Protein AF-A0A917WJV9-F1 (afdb_monomer_lite)

Secondary structure (DSSP, 8-state):
-EEEEEEGGG--TT-EEEETTEEEEEEEEEEESGGG-EEEEEETT-SSEEEE-TT-EEEEEE----

Structure (mmCIF, N/CA/C/O backbone):
data_AF-A0A917WJV9-F1
#
_entry.id   AF-A0A917WJV9-F1
#
loop_
_atom_site.group_PDB
_atom_site.id
_atom_site.type_symbol
_atom_site.label_atom_id
_atom_site.label_alt_id
_atom_site.label_comp_id
_atom_site.label_asym_id
_atom_site.label_entity_id
_atom_site.label_seq_id
_atom_site.pdbx_PDB_ins_code
_atom_site.Cartn_x
_atom_site.Cartn_y
_atom_site.Cartn_z
_atom_site.occupancy
_atom_site.B_iso_or_equiv
_atom_site.auth_seq_id
_atom_site.auth_comp_id
_atom_site.auth_asym_id
_atom_site.auth_atom_id
_atom_site.pdbx_PDB_model_num
ATOM 1 N N . MET A 1 1 ? -13.025 11.354 11.635 1.00 68.75 1 MET A N 1
ATOM 2 C CA . MET A 1 1 ? -11.902 10.749 10.890 1.00 68.75 1 MET A CA 1
ATOM 3 C C . MET A 1 1 ? -11.455 11.740 9.831 1.00 68.75 1 MET A C 1
ATOM 5 O O . MET A 1 1 ? -12.280 12.115 9.007 1.00 68.75 1 MET A O 1
ATOM 9 N N . ARG A 1 2 ? -10.211 12.228 9.882 1.00 88.12 2 ARG A N 1
ATOM 10 C CA . ARG A 1 2 ? -9.658 13.088 8.826 1.00 88.12 2 ARG A CA 1
ATOM 11 C C . ARG A 1 2 ? -8.785 12.226 7.929 1.00 88.12 2 ARG A C 1
ATOM 13 O O . ARG A 1 2 ? -7.997 11.435 8.434 1.00 88.12 2 ARG A O 1
ATOM 20 N N . THR A 1 3 ? -8.921 12.372 6.621 1.00 93.62 3 THR A N 1
ATOM 21 C CA . THR A 1 3 ? -8.091 11.665 5.644 1.00 93.62 3 THR A CA 1
ATOM 22 C C . THR A 1 3 ? -7.276 12.653 4.828 1.00 93.62 3 THR A C 1
ATOM 24 O O . THR A 1 3 ? -7.667 13.808 4.661 1.00 93.62 3 THR A O 1
ATOM 27 N N . GLN A 1 4 ? -6.159 12.185 4.291 1.00 94.81 4 GLN A N 1
ATOM 28 C CA . GLN A 1 4 ? -5.362 12.896 3.303 1.00 94.81 4 GLN A CA 1
ATOM 29 C C . GLN A 1 4 ? -4.999 11.966 2.151 1.00 94.81 4 GLN A C 1
ATOM 31 O O . GLN A 1 4 ? -5.053 10.746 2.283 1.00 94.81 4 GLN A O 1
ATOM 36 N N . GLN A 1 5 ? -4.619 12.551 1.024 1.00 95.88 5 GLN A N 1
ATOM 37 C CA . GLN A 1 5 ? -4.092 11.817 -0.117 1.00 95.88 5 GLN A CA 1
ATOM 38 C C . GLN A 1 5 ? -2.565 11.813 -0.048 1.00 95.88 5 GLN A C 1
ATOM 40 O O . GLN A 1 5 ? -1.954 12.860 0.165 1.00 95.88 5 GLN A O 1
ATOM 45 N N . LEU A 1 6 ? -1.951 10.641 -0.198 1.00 95.38 6 LEU A N 1
ATOM 46 C CA . LEU A 1 6 ? -0.500 10.476 -0.248 1.00 95.38 6 LEU A CA 1
ATOM 47 C C . LEU A 1 6 ? -0.108 9.585 -1.428 1.00 95.38 6 LEU A C 1
ATOM 49 O O . LEU A 1 6 ? -0.774 8.577 -1.657 1.00 95.38 6 LEU A O 1
ATOM 53 N N . PRO A 1 7 ? 0.986 9.895 -2.144 1.00 95.81 7 PRO A N 1
ATOM 54 C CA . PRO A 1 7 ? 1.552 8.952 -3.097 1.00 95.81 7 PRO A CA 1
ATOM 55 C C . PRO A 1 7 ? 2.077 7.716 -2.353 1.00 95.81 7 PRO A C 1
ATOM 57 O O . PRO A 1 7 ? 2.635 7.834 -1.257 1.00 95.81 7 PRO A O 1
ATOM 60 N N . ALA A 1 8 ? 1.937 6.533 -2.950 1.00 95.38 8 ALA A N 1
ATOM 61 C CA . ALA A 1 8 ? 2.318 5.265 -2.335 1.00 95.38 8 ALA A CA 1
ATOM 62 C C . ALA A 1 8 ? 3.792 5.241 -1.903 1.00 95.38 8 ALA A C 1
ATOM 64 O O . ALA A 1 8 ? 4.113 4.711 -0.841 1.00 95.38 8 ALA A O 1
ATOM 65 N N . GLY A 1 9 ? 4.688 5.888 -2.660 1.00 94.31 9 GLY A N 1
ATOM 66 C CA . GLY A 1 9 ? 6.112 6.002 -2.313 1.00 94.31 9 GLY A CA 1
ATOM 67 C C . GLY A 1 9 ? 6.388 6.764 -1.008 1.00 94.31 9 GLY A C 1
ATOM 68 O O . GLY A 1 9 ? 7.444 6.599 -0.389 1.00 94.31 9 GLY A O 1
ATOM 69 N N . SER A 1 10 ? 5.427 7.561 -0.541 1.00 94.94 10 SER A N 1
ATOM 70 C CA . SER A 1 10 ? 5.513 8.302 0.721 1.00 94.94 10 SER A CA 1
ATOM 71 C C . SER A 1 10 ? 4.903 7.557 1.906 1.00 94.94 10 SER A C 1
ATOM 73 O O . SER A 1 10 ? 4.994 8.057 3.027 1.00 94.94 10 SER A O 1
ATOM 75 N N . LEU A 1 11 ? 4.319 6.370 1.700 1.00 94.81 11 LEU A N 1
ATOM 76 C CA . LEU A 1 11 ? 3.770 5.575 2.794 1.00 94.81 11 LEU A CA 1
ATOM 77 C C . LEU A 1 11 ? 4.845 5.180 3.806 1.00 94.81 11 LEU A C 1
ATOM 79 O O . LEU A 1 11 ? 6.006 4.913 3.474 1.00 94.81 11 LEU A O 1
ATOM 83 N N . ARG A 1 12 ? 4.431 5.119 5.068 1.00 94.81 12 ARG A N 1
ATOM 84 C CA . ARG A 1 12 ? 5.250 4.710 6.206 1.00 94.81 12 ARG A CA 1
ATOM 85 C C . ARG A 1 12 ? 4.517 3.661 7.035 1.00 94.81 12 ARG A C 1
ATOM 87 O O . ARG A 1 12 ? 3.289 3.629 7.087 1.00 94.81 12 ARG A O 1
ATOM 94 N N . ILE A 1 13 ? 5.296 2.807 7.693 1.00 96.00 13 ILE A N 1
ATOM 95 C CA . ILE A 1 13 ? 4.787 1.807 8.639 1.00 96.00 13 ILE A CA 1
ATOM 96 C C . ILE A 1 13 ? 4.012 2.517 9.758 1.00 96.00 13 ILE A C 1
ATOM 98 O O . ILE A 1 13 ? 4.405 3.595 10.200 1.00 96.00 13 ILE A O 1
ATOM 102 N N . GLY A 1 14 ? 2.896 1.926 10.185 1.00 94.88 14 GLY A N 1
ATOM 103 C CA . GLY A 1 14 ? 2.007 2.470 11.215 1.00 94.88 14 GLY A CA 1
ATOM 104 C C . GLY A 1 14 ? 0.936 3.433 10.692 1.00 94.88 14 GLY A C 1
ATOM 105 O O . GLY A 1 14 ? -0.053 3.665 11.386 1.00 94.88 14 GLY A O 1
ATOM 106 N N . GLN A 1 15 ? 1.061 3.945 9.462 1.00 95.50 15 GLN A N 1
ATOM 107 C CA . GLN A 1 15 ? -0.024 4.703 8.833 1.00 95.50 15 GLN A CA 1
ATOM 108 C C . GLN A 1 15 ? -1.218 3.794 8.525 1.00 95.50 15 GLN A C 1
ATOM 110 O O . GLN A 1 15 ? -1.053 2.599 8.281 1.00 95.50 15 GLN A O 1
ATOM 115 N N . ARG A 1 16 ? -2.430 4.355 8.510 1.00 96.25 16 ARG A N 1
ATOM 116 C CA . ARG A 1 16 ? -3.655 3.628 8.147 1.00 96.25 16 ARG A CA 1
ATOM 117 C C . ARG A 1 16 ? -4.129 4.060 6.769 1.00 96.25 16 ARG A C 1
ATOM 119 O O . ARG A 1 16 ? -4.460 5.224 6.579 1.00 96.25 16 ARG A O 1
ATOM 126 N N . VAL A 1 17 ? -4.167 3.137 5.818 1.00 96.44 17 VAL A N 1
ATOM 127 C CA . VAL A 1 17 ? -4.678 3.370 4.460 1.00 96.44 17 VAL A CA 1
ATOM 128 C C . VAL A 1 17 ? -6.140 2.944 4.411 1.00 96.44 17 VAL A C 1
ATOM 130 O O . VAL A 1 17 ? -6.487 1.878 4.913 1.00 96.44 17 VAL A O 1
ATOM 133 N N . VAL A 1 18 ? -7.006 3.756 3.810 1.00 95.44 18 VAL A N 1
ATOM 134 C CA . VAL A 1 18 ? -8.414 3.407 3.604 1.00 95.44 18 VAL A CA 1
ATOM 135 C C . VAL A 1 18 ? -8.516 2.488 2.388 1.00 95.44 18 VAL A C 1
ATOM 137 O O . VAL A 1 18 ? -8.323 2.925 1.255 1.00 95.44 18 VAL A O 1
ATOM 140 N N . ARG A 1 19 ? -8.826 1.211 2.620 1.00 90.88 19 ARG A N 1
ATOM 141 C CA . ARG A 1 19 ? -9.056 0.190 1.589 1.00 90.88 19 ARG A CA 1
ATOM 142 C C . ARG A 1 19 ? -10.481 -0.324 1.712 1.00 90.88 19 ARG A C 1
ATOM 144 O O . ARG A 1 19 ? -10.919 -0.636 2.813 1.00 90.88 19 ARG A O 1
ATOM 151 N N . GLU A 1 20 ? -11.218 -0.369 0.603 1.00 89.25 20 GLU A N 1
ATOM 152 C CA . GLU A 1 20 ? -12.611 -0.861 0.583 1.00 89.25 20 GLU A CA 1
ATOM 153 C C . GLU A 1 20 ? -13.509 -0.182 1.644 1.00 89.25 20 GLU A C 1
ATOM 155 O O . GLU A 1 20 ? -14.369 -0.798 2.271 1.00 89.25 20 GLU A O 1
ATOM 160 N N . GLY A 1 21 ? -13.267 1.110 1.895 1.00 89.44 21 GLY A N 1
ATOM 161 C CA . GLY A 1 21 ? -13.989 1.901 2.896 1.00 89.44 21 GLY A CA 1
ATOM 162 C C . GLY A 1 21 ? -13.563 1.671 4.352 1.00 89.44 21 GLY A C 1
ATOM 163 O O . GLY A 1 21 ? -14.161 2.264 5.247 1.00 89.44 21 GLY A O 1
ATOM 164 N N . ARG A 1 22 ? -12.533 0.856 4.618 1.00 91.81 22 ARG A N 1
ATOM 165 C CA . ARG A 1 22 ? -12.038 0.549 5.969 1.00 91.81 22 ARG A CA 1
ATOM 166 C C . ARG A 1 22 ? -10.570 0.957 6.147 1.00 91.81 22 ARG A C 1
ATOM 168 O O . ARG A 1 22 ? -9.763 0.718 5.250 1.00 91.81 22 ARG A O 1
ATOM 175 N N . PRO A 1 23 ? -10.185 1.557 7.286 1.00 93.50 23 PRO A N 1
ATOM 176 C CA . PRO A 1 23 ? -8.786 1.853 7.569 1.00 93.50 23 PRO A CA 1
ATOM 177 C C . PRO A 1 23 ? -8.025 0.569 7.923 1.00 93.50 23 PRO A C 1
ATOM 179 O O . PRO A 1 23 ? -8.412 -0.167 8.829 1.00 93.50 23 PRO A O 1
ATOM 182 N N . VAL A 1 24 ? -6.913 0.326 7.231 1.00 95.62 24 VAL A N 1
ATOM 183 C CA . VAL A 1 24 ? -6.024 -0.819 7.457 1.00 95.62 24 VAL A CA 1
ATOM 184 C C . VAL A 1 24 ? -4.602 -0.321 7.681 1.00 95.62 24 VAL A C 1
ATOM 186 O O . VAL A 1 24 ? -4.104 0.542 6.959 1.00 95.62 24 VAL A O 1
ATOM 189 N N . MET A 1 25 ? -3.936 -0.840 8.709 1.00 96.81 25 MET A N 1
ATOM 190 C CA . MET A 1 25 ? -2.598 -0.393 9.092 1.00 96.81 25 MET A CA 1
ATOM 191 C C . MET A 1 25 ? -1.525 -0.943 8.148 1.00 96.81 25 MET A C 1
ATOM 193 O O . MET A 1 25 ? -1.515 -2.128 7.825 1.00 96.81 25 MET A O 1
ATOM 197 N N . VAL A 1 26 ? -0.581 -0.094 7.754 1.00 97.06 26 VAL A N 1
ATOM 198 C CA . VAL A 1 26 ? 0.636 -0.480 7.041 1.00 97.06 26 VAL A CA 1
ATOM 199 C C . VAL A 1 26 ? 1.580 -1.178 8.017 1.00 97.06 26 VAL A C 1
ATOM 201 O O . VAL A 1 26 ? 2.094 -0.550 8.942 1.00 97.06 26 VAL A O 1
ATOM 204 N N . ALA A 1 27 ? 1.833 -2.466 7.798 1.00 97.31 27 ALA A N 1
ATOM 205 C CA . ALA A 1 27 ? 2.737 -3.273 8.616 1.00 97.31 27 ALA A CA 1
ATOM 206 C C . ALA A 1 27 ? 4.174 -3.283 8.066 1.00 97.31 27 ALA A C 1
ATOM 208 O O . ALA A 1 27 ? 5.135 -3.347 8.827 1.00 97.31 27 ALA A O 1
ATOM 209 N N . SER A 1 28 ? 4.347 -3.209 6.744 1.00 97.25 28 SER A N 1
ATOM 210 C CA . SER A 1 28 ? 5.666 -3.162 6.100 1.00 97.25 28 SER A CA 1
ATOM 211 C C . SER A 1 28 ? 5.590 -2.458 4.750 1.00 97.25 28 SER A C 1
ATOM 213 O O . SER A 1 28 ? 4.610 -2.618 4.028 1.00 97.25 28 SER A O 1
ATOM 215 N N . VAL A 1 29 ? 6.649 -1.733 4.386 1.00 96.00 29 VAL A N 1
ATOM 216 C CA . VAL A 1 29 ? 6.831 -1.130 3.059 1.00 96.00 29 VAL A CA 1
ATOM 217 C C . VAL A 1 29 ? 8.184 -1.570 2.510 1.00 96.00 29 VAL A C 1
ATOM 219 O O . VAL A 1 29 ? 9.187 -1.532 3.222 1.00 96.00 29 VAL A O 1
ATOM 222 N N . ARG A 1 30 ? 8.219 -1.988 1.246 1.00 95.06 30 ARG A N 1
ATOM 223 C CA . ARG A 1 30 ? 9.436 -2.308 0.500 1.00 95.06 30 ARG A CA 1
ATOM 224 C C . ARG A 1 30 ? 9.396 -1.592 -0.846 1.00 95.06 30 ARG A C 1
ATOM 226 O O . ARG A 1 30 ? 8.388 -1.649 -1.540 1.00 95.06 30 ARG A O 1
ATOM 233 N N . LEU A 1 31 ? 10.497 -0.942 -1.208 1.00 92.50 31 LEU A N 1
ATOM 234 C CA . LEU A 1 31 ? 10.700 -0.406 -2.551 1.00 92.50 31 LEU A CA 1
ATOM 235 C C . LEU A 1 31 ? 11.427 -1.468 -3.377 1.00 92.50 31 LEU A C 1
ATOM 237 O O . LEU A 1 31 ? 12.477 -1.960 -2.966 1.00 92.50 31 LEU A O 1
ATOM 241 N N . GLU A 1 32 ? 10.840 -1.860 -4.501 1.00 92.19 32 GLU A N 1
ATOM 242 C CA . GLU A 1 32 ? 11.350 -2.900 -5.396 1.00 92.19 32 GLU A CA 1
ATOM 243 C C . GLU A 1 32 ? 11.681 -2.299 -6.775 1.00 92.19 32 GLU A C 1
ATOM 245 O O . GLU A 1 32 ? 11.039 -1.349 -7.227 1.00 92.19 32 GLU A O 1
ATOM 250 N N . GLY A 1 33 ? 12.690 -2.863 -7.448 1.00 83.12 33 GLY A N 1
ATOM 251 C CA . GLY A 1 33 ? 13.168 -2.407 -8.759 1.00 83.12 33 GLY A CA 1
ATOM 252 C C . GLY A 1 33 ? 14.217 -1.286 -8.702 1.00 83.12 33 GLY A C 1
ATOM 253 O O . GLY A 1 33 ? 14.371 -0.591 -7.696 1.00 83.12 33 GLY A O 1
ATOM 254 N N . ALA A 1 34 ? 14.960 -1.111 -9.801 1.00 75.00 34 ALA A N 1
ATOM 255 C CA . ALA A 1 34 ? 15.936 -0.031 -9.935 1.00 75.00 34 ALA A CA 1
ATOM 256 C C . ALA A 1 34 ? 15.227 1.331 -9.833 1.00 75.00 34 ALA A C 1
ATOM 258 O O . ALA A 1 34 ? 14.248 1.577 -10.533 1.00 75.00 34 ALA A O 1
ATOM 259 N N . GLY A 1 35 ? 15.683 2.191 -8.918 1.00 73.69 35 GLY A N 1
ATOM 260 C CA . GLY A 1 35 ? 15.038 3.481 -8.645 1.00 73.69 35 GLY A CA 1
ATOM 261 C C . GLY A 1 35 ? 13.717 3.405 -7.862 1.00 73.69 35 GLY A C 1
ATOM 262 O O . GLY A 1 35 ? 13.055 4.427 -7.726 1.00 73.69 35 GLY A O 1
ATOM 263 N N . GLY A 1 36 ? 13.329 2.234 -7.331 1.00 74.19 36 GLY A N 1
ATOM 264 C CA . GLY A 1 36 ? 12.125 2.079 -6.501 1.00 74.19 36 GLY A CA 1
ATOM 265 C C . GLY A 1 36 ? 10.809 2.033 -7.283 1.00 74.19 36 GLY A C 1
ATOM 266 O O . GLY A 1 36 ? 9.790 2.495 -6.779 1.00 74.19 36 GLY A O 1
ATOM 267 N N . GLY A 1 37 ? 10.826 1.495 -8.508 1.00 88.50 37 GLY A N 1
ATOM 268 C CA . GLY A 1 37 ? 9.691 1.491 -9.441 1.00 88.50 37 GLY A CA 1
ATOM 269 C C . GLY A 1 37 ? 8.413 0.786 -8.965 1.00 88.50 37 GLY A C 1
ATOM 270 O O . GLY A 1 37 ? 7.364 0.997 -9.569 1.00 88.50 37 GLY A O 1
ATOM 271 N N . VAL A 1 38 ? 8.461 -0.012 -7.893 1.00 95.00 38 VAL A N 1
ATOM 272 C CA . VAL A 1 38 ? 7.278 -0.628 -7.272 1.00 95.00 38 VAL A CA 1
ATOM 273 C C . VAL A 1 38 ? 7.302 -0.430 -5.760 1.00 95.00 38 VAL A C 1
ATOM 275 O O . VAL A 1 38 ? 8.304 -0.705 -5.099 1.00 95.00 38 VAL A O 1
ATOM 278 N N . VAL A 1 39 ? 6.167 -0.014 -5.198 1.00 96.50 39 VAL A N 1
ATOM 279 C CA . VAL A 1 39 ? 5.952 0.055 -3.750 1.00 96.50 39 VAL A CA 1
ATOM 280 C C . VAL A 1 39 ? 5.164 -1.173 -3.311 1.00 96.50 39 VAL A C 1
ATOM 282 O O . VAL A 1 39 ? 3.999 -1.342 -3.657 1.00 96.50 39 VAL A O 1
ATOM 285 N N . SER A 1 40 ? 5.818 -2.040 -2.550 1.00 96.62 40 SER A N 1
ATOM 286 C CA . SER A 1 40 ? 5.320 -3.334 -2.092 1.00 96.62 40 SER A CA 1
ATOM 287 C C . SER A 1 40 ? 4.961 -3.236 -0.607 1.00 96.62 40 SER A C 1
ATOM 289 O O . SER A 1 40 ? 5.834 -3.091 0.254 1.00 96.62 40 SER A O 1
ATOM 291 N N . VAL A 1 41 ? 3.666 -3.254 -0.293 1.00 97.19 41 VAL A N 1
ATOM 292 C CA . VAL A 1 41 ? 3.121 -2.947 1.037 1.00 97.19 41 VAL A CA 1
ATOM 293 C C . VAL A 1 41 ? 2.453 -4.178 1.634 1.00 97.19 41 VAL A C 1
ATOM 295 O O . VAL A 1 41 ? 1.589 -4.785 1.011 1.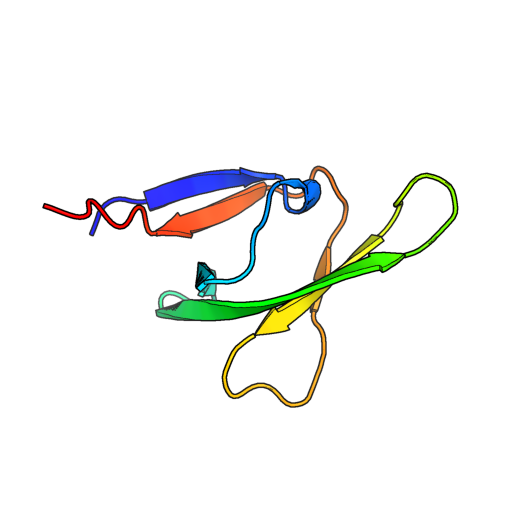00 97.19 41 VAL A O 1
ATOM 298 N N . LEU A 1 42 ? 2.837 -4.539 2.857 1.00 97.62 42 LEU A N 1
ATOM 299 C CA . LEU A 1 42 ? 2.108 -5.511 3.670 1.00 97.62 42 LEU A CA 1
ATOM 300 C C . LEU A 1 42 ? 1.183 -4.751 4.615 1.00 97.62 42 LEU A C 1
ATOM 302 O O . LEU A 1 42 ? 1.651 -3.896 5.376 1.00 97.62 42 LEU A O 1
ATOM 306 N N . PHE A 1 43 ? -0.099 -5.087 4.597 1.00 97.00 43 PHE A N 1
ATOM 307 C CA . PHE A 1 43 ? -1.077 -4.553 5.534 1.00 97.00 43 PHE A CA 1
ATOM 308 C C . PHE A 1 43 ? -1.284 -5.506 6.715 1.00 97.00 43 PHE A C 1
ATOM 310 O O . PHE A 1 43 ? -1.111 -6.718 6.599 1.00 97.00 43 PHE A O 1
ATOM 317 N N . ALA A 1 44 ? -1.619 -4.952 7.878 1.00 95.88 44 ALA A N 1
ATOM 318 C CA . ALA A 1 44 ? -1.852 -5.734 9.083 1.00 95.88 44 ALA A CA 1
ATOM 319 C C . ALA A 1 44 ? -3.046 -6.683 8.890 1.00 95.88 44 ALA A C 1
ATOM 321 O O . ALA A 1 44 ? -4.130 -6.248 8.510 1.00 95.88 44 ALA A O 1
ATOM 322 N N . GLY A 1 45 ? -2.840 -7.970 9.175 1.00 93.19 45 GLY A N 1
ATOM 323 C CA . GLY A 1 45 ? -3.854 -9.013 8.994 1.00 93.19 45 GLY A CA 1
ATOM 324 C C . GLY A 1 45 ? -3.914 -9.613 7.585 1.00 93.19 45 GLY A C 1
ATOM 325 O O . GLY A 1 45 ? -4.651 -10.573 7.381 1.00 93.19 45 GLY A O 1
ATOM 326 N N . GLU A 1 46 ? -3.124 -9.111 6.631 1.00 93.06 46 GLU A N 1
ATOM 327 C CA . GLU A 1 46 ? -3.007 -9.696 5.293 1.00 93.06 46 GLU A CA 1
ATOM 328 C C . GLU A 1 46 ? -1.800 -10.637 5.204 1.00 93.06 46 GLU A C 1
ATOM 330 O O . GLU A 1 46 ? -0.753 -10.410 5.811 1.00 93.06 46 GLU A O 1
ATOM 335 N N . THR A 1 47 ? -1.939 -11.709 4.424 1.00 91.06 47 THR A N 1
ATOM 336 C CA . THR A 1 47 ? -0.850 -12.656 4.127 1.00 91.0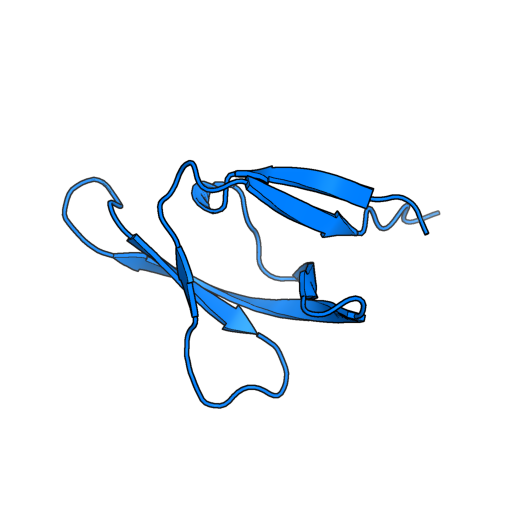6 47 THR A CA 1
ATOM 337 C C . THR A 1 47 ? -0.059 -12.259 2.878 1.00 91.06 47 THR A C 1
ATOM 339 O O . THR A 1 47 ? 1.089 -12.669 2.712 1.00 91.06 47 THR A O 1
ATOM 342 N N . GLY A 1 48 ? -0.659 -11.449 2.001 1.00 93.25 48 GLY A N 1
ATOM 343 C CA . GLY A 1 48 ? -0.072 -10.976 0.752 1.00 93.25 48 GLY A CA 1
ATOM 344 C C . GLY A 1 48 ? 0.393 -9.523 0.819 1.00 93.25 48 GLY A C 1
ATOM 345 O O . GLY A 1 48 ? -0.083 -8.731 1.629 1.00 93.25 48 GLY A O 1
ATOM 346 N N . ARG A 1 49 ? 1.322 -9.164 -0.073 1.00 95.31 49 ARG A N 1
ATOM 347 C CA . ARG A 1 49 ? 1.719 -7.770 -0.296 1.00 95.31 49 ARG A CA 1
ATOM 348 C C . ARG A 1 49 ? 0.935 -7.174 -1.457 1.00 95.31 49 ARG A C 1
ATOM 350 O O . ARG A 1 49 ? 0.901 -7.756 -2.540 1.00 95.31 49 ARG A O 1
ATOM 357 N N . ALA A 1 50 ? 0.368 -5.996 -1.242 1.00 95.62 50 ALA A N 1
ATOM 358 C CA . ALA A 1 50 ? -0.164 -5.166 -2.310 1.00 95.62 50 ALA A CA 1
ATOM 359 C C . ALA A 1 50 ? 0.986 -4.437 -3.016 1.00 95.62 50 ALA A C 1
ATOM 361 O O . ALA A 1 50 ? 1.984 -4.079 -2.388 1.00 95.62 50 ALA A O 1
ATOM 362 N N . ARG A 1 51 ? 0.850 -4.218 -4.322 1.00 95.88 51 ARG A N 1
ATOM 363 C CA . ARG A 1 51 ? 1.838 -3.507 -5.135 1.00 95.88 51 ARG A CA 1
ATOM 364 C C . ARG A 1 51 ? 1.198 -2.268 -5.727 1.00 95.88 51 ARG A C 1
ATOM 366 O O . ARG A 1 51 ? 0.103 -2.360 -6.269 1.00 95.88 51 ARG A O 1
ATOM 373 N N . PHE A 1 52 ? 1.916 -1.161 -5.648 1.00 95.56 52 PHE A N 1
ATOM 374 C CA . PHE A 1 52 ? 1.478 0.140 -6.132 1.00 95.56 52 PHE A CA 1
ATOM 375 C C . PHE A 1 52 ? 2.576 0.784 -6.968 1.00 95.56 52 PHE A C 1
ATOM 377 O O . PHE A 1 52 ? 3.771 0.554 -6.729 1.00 95.56 52 PHE A O 1
ATOM 384 N N . ALA A 1 53 ? 2.183 1.638 -7.909 1.00 95.06 53 ALA A N 1
ATOM 385 C CA . ALA A 1 53 ? 3.138 2.547 -8.530 1.00 95.06 53 ALA A CA 1
ATOM 386 C C . ALA A 1 53 ? 3.558 3.630 -7.510 1.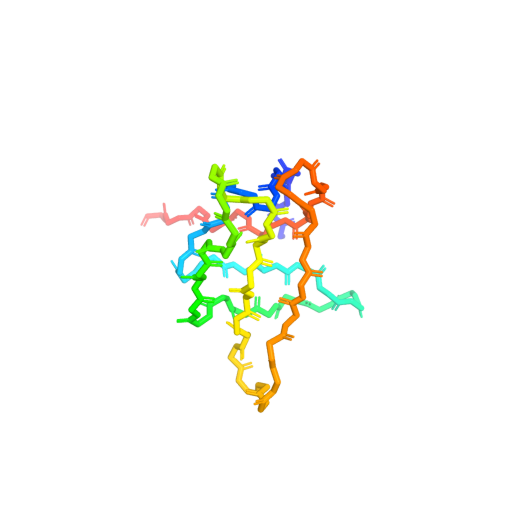00 95.06 53 ALA A C 1
ATOM 388 O O . ALA A 1 53 ? 2.722 4.077 -6.726 1.00 95.06 53 ALA A O 1
ATOM 389 N N . PRO A 1 54 ? 4.813 4.120 -7.502 1.00 94.19 54 PRO A N 1
ATOM 390 C CA . PRO A 1 54 ? 5.265 5.110 -6.516 1.00 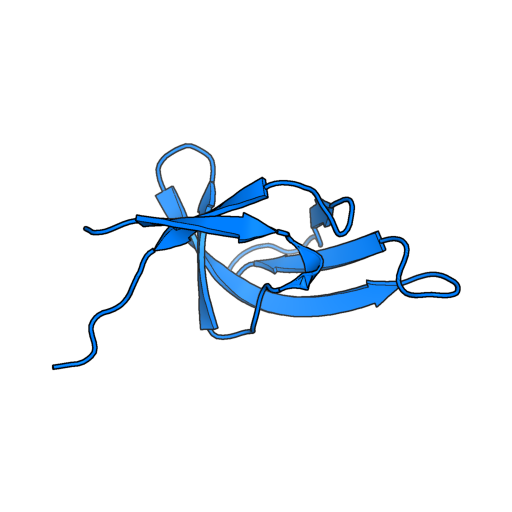94.19 54 PRO A CA 1
ATOM 391 C C . PRO A 1 54 ? 4.426 6.392 -6.452 1.00 94.19 54 PRO A C 1
ATOM 393 O O . PRO A 1 54 ? 4.258 6.952 -5.370 1.00 94.19 54 PRO A O 1
ATOM 396 N N . GLY A 1 55 ? 3.887 6.837 -7.591 1.00 94.44 55 GLY A N 1
ATOM 397 C CA . GLY A 1 55 ? 3.008 8.007 -7.693 1.00 94.44 55 GLY A CA 1
ATOM 398 C C . GLY A 1 55 ? 1.518 7.710 -7.507 1.00 94.44 55 GLY A C 1
ATOM 399 O O . GLY A 1 55 ? 0.712 8.632 -7.588 1.00 94.44 55 GLY A O 1
ATOM 400 N N . GLU A 1 56 ? 1.134 6.452 -7.282 1.00 95.69 56 GLU A N 1
ATOM 401 C CA . GLU A 1 56 ? -0.263 6.076 -7.080 1.00 95.69 56 GLU A CA 1
ATOM 402 C C . GLU A 1 56 ? -0.801 6.707 -5.796 1.00 95.69 56 GLU A C 1
ATOM 404 O O . GLU A 1 56 ? -0.184 6.602 -4.736 1.00 95.69 56 GLU A O 1
ATOM 409 N N . VAL A 1 57 ? -1.933 7.401 -5.897 1.00 96.75 57 VAL A N 1
ATOM 410 C CA . VAL A 1 57 ? -2.488 8.172 -4.785 1.00 96.75 57 VAL A CA 1
ATOM 411 C C . VAL A 1 57 ? -3.369 7.283 -3.917 1.00 96.75 57 VAL A C 1
ATOM 413 O O . VAL A 1 57 ? -4.374 6.742 -4.370 1.00 96.75 57 VAL A O 1
ATOM 416 N N . LEU A 1 58 ? -3.013 7.190 -2.639 1.00 96.56 58 LEU A N 1
ATOM 417 C CA . LEU A 1 58 ? -3.718 6.421 -1.625 1.00 96.56 58 LEU A CA 1
ATOM 418 C C . LEU A 1 58 ? -4.330 7.354 -0.579 1.00 96.56 58 LEU A C 1
ATOM 420 O O . LEU A 1 58 ? -3.754 8.380 -0.211 1.00 96.56 58 LEU A O 1
ATOM 424 N N . VAL A 1 59 ? -5.507 6.983 -0.078 1.00 96.94 59 VAL A N 1
ATOM 425 C C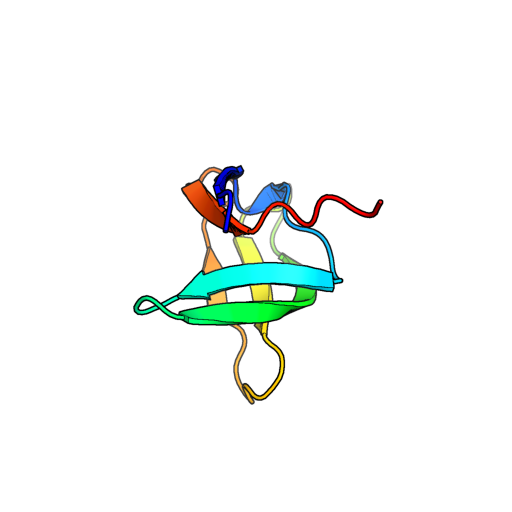A . VAL A 1 59 ? -6.183 7.712 0.999 1.00 96.94 59 VAL A CA 1
ATOM 426 C C . VAL A 1 59 ? -5.673 7.191 2.336 1.00 96.94 59 VAL A C 1
ATOM 428 O O . VAL A 1 59 ? -5.790 6.005 2.631 1.00 96.94 59 VAL A O 1
ATOM 431 N N . VAL A 1 60 ? -5.115 8.077 3.153 1.00 95.81 60 VAL A N 1
ATOM 432 C CA . VAL A 1 60 ? -4.497 7.754 4.443 1.00 95.81 60 VAL A CA 1
ATOM 433 C C . VAL A 1 60 ? -5.217 8.499 5.558 1.00 95.81 60 VAL A C 1
ATOM 435 O O . VAL A 1 60 ? -5.510 9.688 5.438 1.00 95.81 60 VAL A O 1
ATOM 438 N N . GLU A 1 61 ? -5.516 7.806 6.648 1.00 94.94 61 GLU A N 1
ATOM 439 C CA . GLU A 1 61 ? -6.085 8.397 7.852 1.00 94.94 61 GLU A CA 1
ATOM 440 C C . GLU A 1 61 ? -5.031 9.246 8.573 1.00 94.94 61 GLU A C 1
ATOM 442 O O . GLU A 1 61 ? -3.918 8.795 8.857 1.00 94.94 61 GLU A O 1
ATOM 447 N N . VAL A 1 62 ? -5.391 10.487 8.883 1.00 87.75 62 VAL A N 1
ATOM 448 C CA . VAL A 1 62 ? -4.561 11.405 9.657 1.00 87.75 62 VAL A CA 1
ATOM 449 C C . VAL A 1 62 ? -4.879 11.184 11.126 1.00 87.75 62 VAL A C 1
ATOM 451 O O . VAL A 1 62 ? -5.908 11.641 11.624 1.00 87.75 62 VAL A O 1
ATOM 454 N N . SER A 1 63 ? -3.994 10.478 11.824 1.00 70.25 63 SER A N 1
ATOM 455 C CA . SER A 1 63 ? -4.065 10.394 13.279 1.00 70.25 63 SER A CA 1
ATOM 456 C C . SER A 1 63 ? -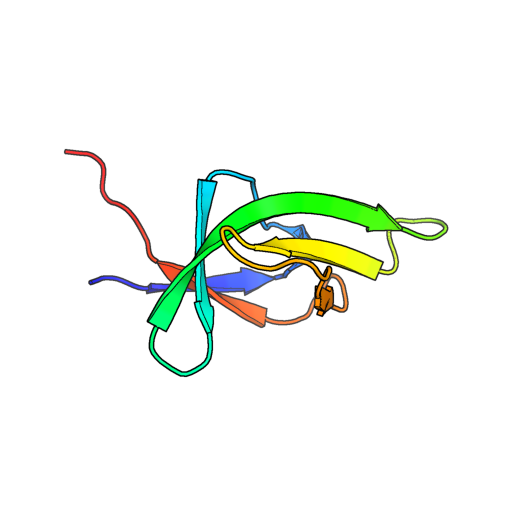3.514 11.694 13.856 1.00 70.25 63 SER A C 1
ATOM 458 O O . SER A 1 63 ? -2.302 11.892 13.901 1.00 70.25 63 SER A O 1
ATOM 460 N N . THR A 1 64 ? -4.389 12.600 14.284 1.00 59.09 64 THR A N 1
ATOM 461 C CA . THR A 1 64 ? -3.990 13.686 15.184 1.00 59.09 64 THR A CA 1
ATOM 462 C C . THR A 1 64 ? -3.711 13.055 16.541 1.00 59.09 64 THR A C 1
ATOM 464 O O . THR A 1 64 ? -4.645 12.753 17.281 1.00 59.09 64 THR A O 1
ATOM 467 N N . ALA A 1 65 ? -2.443 12.772 16.837 1.00 54.78 65 ALA A N 1
ATOM 468 C CA . ALA A 1 65 ? -2.038 12.570 18.221 1.00 54.78 65 ALA A CA 1
ATOM 469 C C . ALA A 1 65 ? -2.298 13.895 18.956 1.00 54.78 65 ALA A C 1
ATOM 471 O O . ALA A 1 65 ? -1.805 14.936 18.518 1.00 54.78 65 ALA A O 1
ATOM 472 N N . ALA A 1 66 ? -3.166 13.844 19.966 1.00 44.41 66 ALA A N 1
ATOM 473 C CA . ALA A 1 66 ? -3.356 14.914 20.939 1.00 44.41 66 ALA A CA 1
ATOM 474 C C . ALA A 1 66 ? -2.233 14.868 21.978 1.00 44.41 66 ALA A C 1
ATOM 476 O O . ALA A 1 66 ? -1.766 13.739 22.264 1.00 44.41 66 ALA A O 1
#

Foldseek 3Di:
DDKDKDFLLPDDFQWWFQDPNDTWGFHDWDQDDDVSQWIWTDTPPDPGTDIDGRRDITIIDDDPDD

Organism: NCBI:txid1748367

Radius of gyration: 11.62 Å; chains: 1; bounding box: 30×28×31 Å

pLDDT: mean 90.84, std 10.58, range [44.41, 97.62]

Sequence (66 aa):
MRTQQLPAGSLRIGQRVVREGRPVMVASVRLEGAGGGVVSVLFAGETGRARFAPGEVLVVEVSTAA